Protein AF-A0A0C2ZLC9-F1 (afdb_monomer)

Radius of gyration: 12.89 Å; Cα contacts (8 Å, |Δi|>4): 47; chains: 1; bounding box: 34×22×32 Å

Mean predicted aligned error: 7.79 Å

pLDDT: mean 75.21, std 10.72, range [47.78, 90.75]

Organism: NCBI:txid1036808

Foldseek 3Di:
DDPVLVVDDLVVLVVVVLVVLVVQVVVVDCSQVVVQVVQQPDPDPDPHQADRPPDRVSVVPPDDSSNSSNVSD

Secondary structure (DSSP, 8-state):
---TTTTS-HHHHHHHHHHHHHHHHHT-STHHHHHHHHHHHSPPPTTTTS----S-STT-TT--HHHHHHTT-

Sequence (73 aa):
VVDLLHEFELGVWKAVFIHLLRMLDSLKGDQLTELDRRYRSVPTFGHSTIHQFCKNVSELKWMAAHDFEDLLQ

Solvent-accessible surface area (backbone atoms only — not comparable to full-atom values): 4564 Å² total; per-residue (Å²): 129,88,57,70,75,75,71,48,55,68,68,58,51,52,53,52,53,54,50,52,52,52,55,41,58,71,65,75,59,69,52,52,60,52,50,27,51,50,49,48,65,45,72,62,45,71,102,82,69,34,78,64,41,87,59,59,62,80,69,64,70,90,66,51,75,65,56,58,52,49,74,72,109

Structure (mmCIF, N/CA/C/O backbone):
data_AF-A0A0C2ZLC9-F1
#
_entry.id   AF-A0A0C2ZLC9-F1
#
loop_
_atom_site.group_PDB
_atom_site.id
_atom_site.type_symbol
_atom_site.label_atom_id
_atom_site.label_alt_id
_atom_site.label_comp_id
_atom_site.label_asym_id
_atom_site.label_entity_id
_atom_site.label_seq_id
_atom_site.pdbx_PDB_ins_code
_atom_site.Cartn_x
_atom_site.Cartn_y
_atom_site.Cartn_z
_atom_site.occupancy
_atom_site.B_iso_or_equiv
_atom_site.auth_seq_id
_atom_site.auth_comp_id
_atom_site.auth_asym_id
_atom_site.auth_atom_id
_atom_site.pdbx_PDB_model_num
ATOM 1 N N . VAL A 1 1 ? 10.209 -15.395 -21.404 1.00 58.97 1 VAL A N 1
ATOM 2 C CA . VAL A 1 1 ? 8.760 -15.452 -21.109 1.00 58.97 1 VAL A CA 1
ATOM 3 C C . VAL A 1 1 ? 8.318 -14.010 -20.955 1.00 58.97 1 VAL A C 1
ATOM 5 O O . VAL A 1 1 ? 9.114 -13.240 -20.434 1.00 58.97 1 VAL A O 1
ATOM 8 N N . VAL A 1 2 ? 7.178 -13.611 -21.513 1.00 47.78 2 VAL A N 1
ATOM 9 C CA . VAL A 1 2 ? 6.667 -12.250 -21.300 1.00 47.78 2 VAL A CA 1
ATOM 10 C C . VAL A 1 2 ? 6.222 -12.147 -19.845 1.00 47.78 2 VAL A C 1
ATOM 12 O O . VAL A 1 2 ? 5.444 -12.982 -19.383 1.00 47.78 2 VAL A O 1
ATOM 15 N N . ASP A 1 3 ? 6.771 -11.171 -19.132 1.00 62.34 3 ASP A N 1
ATOM 16 C CA . ASP A 1 3 ? 6.438 -10.907 -17.741 1.00 62.34 3 ASP A CA 1
ATOM 17 C C . ASP A 1 3 ? 5.221 -9.977 -17.719 1.00 62.34 3 ASP A C 1
ATOM 19 O O . ASP A 1 3 ? 5.344 -8.755 -17.773 1.00 62.34 3 ASP A O 1
ATOM 23 N N . LEU A 1 4 ? 4.021 -10.571 -17.728 1.00 60.81 4 LEU A N 1
ATOM 24 C CA . LEU A 1 4 ? 2.755 -9.823 -17.734 1.00 60.81 4 LEU A CA 1
ATOM 25 C C . LEU A 1 4 ? 2.635 -8.858 -16.542 1.00 60.81 4 LEU A C 1
ATOM 27 O O . LEU A 1 4 ? 1.892 -7.883 -16.624 1.00 60.81 4 LEU A O 1
ATOM 31 N N . LEU A 1 5 ? 3.345 -9.139 -15.442 1.00 61.25 5 LEU A N 1
ATOM 32 C CA . LEU A 1 5 ? 3.387 -8.285 -14.256 1.00 61.25 5 LEU A CA 1
ATOM 33 C C . LEU A 1 5 ? 4.258 -7.040 -14.497 1.00 61.25 5 LEU A C 1
ATOM 35 O O . LEU A 1 5 ? 3.886 -5.960 -14.052 1.00 61.25 5 LEU A O 1
ATOM 39 N N . HIS A 1 6 ? 5.347 -7.151 -15.268 1.00 64.81 6 HIS A N 1
ATOM 40 C CA . HIS A 1 6 ? 6.191 -6.011 -15.655 1.00 64.81 6 HIS A CA 1
ATOM 41 C C . HIS A 1 6 ? 5.573 -5.140 -16.762 1.00 64.81 6 HIS A C 1
ATOM 43 O O . HIS A 1 6 ? 5.834 -3.943 -16.836 1.00 64.81 6 HIS A O 1
ATOM 49 N N . GLU A 1 7 ? 4.743 -5.719 -17.635 1.00 66.81 7 GLU A N 1
ATOM 50 C CA . GLU A 1 7 ? 4.030 -4.965 -18.679 1.00 66.81 7 GLU A CA 1
ATOM 51 C C . GLU A 1 7 ? 2.836 -4.158 -18.144 1.00 66.81 7 GLU A C 1
ATOM 53 O O . GLU A 1 7 ? 2.241 -3.363 -18.876 1.00 66.81 7 GLU A O 1
ATOM 58 N N . PHE A 1 8 ? 2.465 -4.344 -16.876 1.00 69.62 8 PHE A N 1
ATOM 59 C CA . PHE A 1 8 ? 1.366 -3.606 -16.275 1.00 69.62 8 PHE A CA 1
ATOM 60 C C . PHE A 1 8 ? 1.800 -2.171 -15.952 1.00 69.62 8 PHE A C 1
ATOM 62 O O . PHE A 1 8 ? 2.752 -1.947 -15.206 1.00 69.62 8 PHE A O 1
ATOM 69 N N . GLU A 1 9 ? 1.091 -1.168 -16.483 1.00 80.62 9 GLU A N 1
ATOM 70 C CA . GLU A 1 9 ? 1.414 0.229 -16.189 1.00 80.62 9 GLU A CA 1
ATOM 71 C C . GLU A 1 9 ? 1.331 0.491 -14.677 1.00 80.62 9 GLU A C 1
ATOM 73 O O . GLU A 1 9 ? 0.279 0.333 -14.050 1.00 80.62 9 GLU A O 1
ATOM 78 N N . LEU A 1 10 ? 2.434 0.965 -14.094 1.00 75.25 10 LEU A N 1
ATOM 79 C CA . LEU A 1 10 ? 2.578 1.209 -12.654 1.00 75.25 10 LEU A CA 1
ATOM 80 C C . LEU A 1 10 ? 1.480 2.140 -12.103 1.00 75.25 10 LEU A C 1
ATOM 82 O O . LEU A 1 10 ? 1.011 1.985 -10.974 1.00 75.25 10 LEU A O 1
ATOM 86 N N . GLY A 1 11 ? 1.003 3.079 -12.927 1.00 79.38 11 GLY A N 1
ATOM 87 C CA . GLY A 1 11 ? -0.133 3.946 -12.604 1.00 79.38 11 GLY A CA 1
ATOM 88 C C . GLY A 1 11 ? -1.472 3.205 -12.507 1.00 79.38 11 GLY A C 1
ATOM 89 O O . GLY A 1 11 ? -2.258 3.485 -11.597 1.00 79.38 11 GLY A O 1
ATOM 90 N N . VAL A 1 12 ? -1.719 2.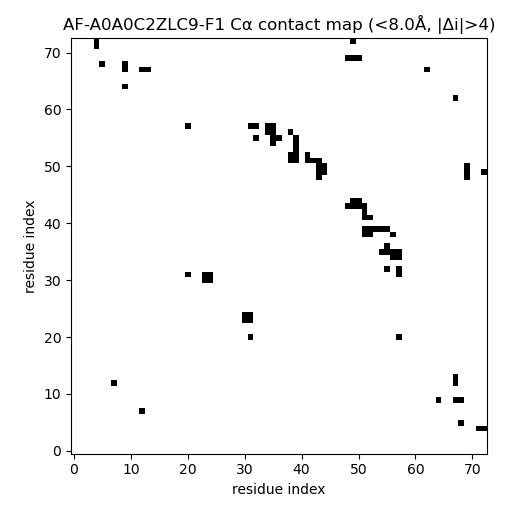239 -13.396 1.00 85.06 12 VAL A N 1
ATOM 91 C CA . VAL A 1 12 ? -2.928 1.401 -13.379 1.00 85.06 12 VAL A CA 1
ATOM 92 C C . VAL A 1 12 ? -2.885 0.469 -12.176 1.00 85.06 12 VAL A C 1
ATOM 94 O O . VAL A 1 12 ? -3.863 0.401 -11.431 1.00 85.06 12 VAL A O 1
ATOM 97 N N . TRP A 1 13 ? -1.742 -0.175 -11.921 1.00 83.06 13 TRP A N 1
ATOM 98 C CA . TRP A 1 13 ? -1.567 -1.016 -10.736 1.00 83.06 13 TRP A CA 1
ATOM 99 C C . TRP A 1 13 ? -1.826 -0.236 -9.448 1.00 83.06 13 TRP A C 1
ATOM 101 O O . TRP A 1 13 ? -2.645 -0.647 -8.628 1.00 83.06 13 TRP A O 1
ATOM 111 N N . LYS A 1 14 ? -1.222 0.947 -9.300 1.00 82.81 14 LYS A N 1
ATOM 112 C CA . LYS A 1 14 ? -1.440 1.805 -8.132 1.00 82.81 14 LYS A CA 1
ATOM 113 C C . LYS A 1 14 ? -2.920 2.144 -7.933 1.00 82.81 14 LYS A C 1
ATOM 115 O O . LYS A 1 14 ? -3.408 2.098 -6.805 1.00 82.81 14 LYS A O 1
ATOM 120 N N . ALA A 1 15 ? -3.644 2.473 -9.003 1.00 86.62 15 ALA A N 1
ATOM 121 C CA . ALA A 1 15 ? -5.076 2.765 -8.930 1.00 86.62 15 ALA A CA 1
ATOM 122 C C . ALA A 1 15 ? -5.898 1.542 -8.489 1.00 86.62 15 ALA A C 1
ATOM 124 O O . ALA A 1 15 ? -6.764 1.668 -7.619 1.00 86.62 15 ALA A O 1
ATOM 125 N N . VAL A 1 16 ? -5.600 0.363 -9.043 1.00 88.38 16 VAL A N 1
ATOM 126 C CA . VAL A 1 16 ? -6.248 -0.903 -8.667 1.00 88.38 16 VAL A CA 1
ATOM 127 C C . VAL A 1 16 ? -5.952 -1.246 -7.209 1.00 88.38 16 VAL A C 1
ATOM 129 O O . VAL A 1 16 ? -6.875 -1.525 -6.447 1.00 88.38 16 VAL A O 1
ATOM 132 N N . PHE A 1 17 ? -4.695 -1.149 -6.782 1.00 86.56 17 PHE A N 1
ATOM 133 C CA . PHE A 1 17 ? -4.281 -1.459 -5.418 1.00 86.56 17 PHE A CA 1
ATOM 134 C C . PHE A 1 17 ? -4.970 -0.558 -4.383 1.00 86.56 17 PHE A C 1
ATOM 136 O O . PHE A 1 17 ? -5.538 -1.043 -3.404 1.00 86.56 17 PHE A O 1
ATOM 143 N N . ILE A 1 18 ? -5.027 0.754 -4.638 1.00 88.31 18 ILE A N 1
ATOM 144 C CA . ILE A 1 18 ? -5.772 1.701 -3.792 1.00 88.31 18 ILE A CA 1
ATOM 145 C C . ILE A 1 18 ? -7.258 1.333 -3.737 1.00 88.31 18 ILE A C 1
ATOM 147 O O . ILE A 1 18 ? -7.887 1.433 -2.683 1.00 88.31 18 ILE A O 1
ATOM 151 N N . HIS A 1 19 ? -7.839 0.920 -4.863 1.00 90.75 19 HIS A N 1
ATOM 152 C CA . HIS A 1 19 ? -9.238 0.513 -4.903 1.00 90.75 19 HIS A CA 1
ATOM 153 C C . HIS A 1 19 ? -9.495 -0.724 -4.031 1.00 90.75 19 HIS A C 1
ATOM 155 O O . HIS A 1 19 ? -10.441 -0.718 -3.242 1.00 90.75 19 HIS A O 1
ATOM 161 N N . LEU A 1 20 ? -8.617 -1.730 -4.090 1.00 89.19 20 LEU A N 1
ATOM 162 C CA . LEU A 1 20 ? -8.689 -2.926 -3.246 1.00 89.19 20 LEU A CA 1
ATOM 163 C C . LEU A 1 20 ? -8.586 -2.582 -1.755 1.00 89.19 20 LEU A C 1
ATOM 165 O O . LEU A 1 20 ? -9.391 -3.072 -0.964 1.00 89.19 20 LEU A O 1
ATOM 169 N N . LEU A 1 21 ? -7.671 -1.688 -1.368 1.00 88.44 21 LEU A N 1
ATOM 170 C CA . LEU A 1 21 ? -7.572 -1.218 0.019 1.00 88.44 21 LEU A CA 1
ATOM 171 C C . LEU A 1 21 ? -8.871 -0.558 0.497 1.00 88.44 21 LEU A C 1
ATO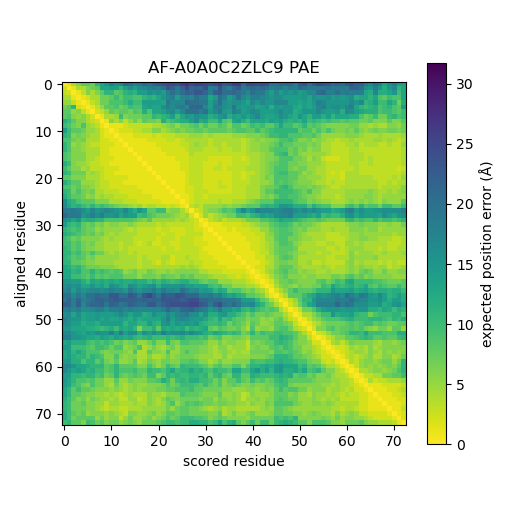M 173 O O . LEU A 1 21 ? -9.333 -0.839 1.599 1.00 88.44 21 LEU A O 1
ATOM 177 N N . ARG A 1 22 ? -9.512 0.267 -0.340 1.00 89.12 22 ARG A N 1
ATOM 178 C CA . ARG A 1 22 ? -10.801 0.903 -0.007 1.00 89.12 22 ARG A CA 1
ATOM 179 C C . ARG A 1 22 ? -11.939 -0.110 0.104 1.00 89.12 22 ARG A C 1
ATOM 181 O O . ARG A 1 22 ? -12.820 0.060 0.943 1.00 89.12 22 ARG A O 1
ATOM 188 N N . MET A 1 23 ? -11.930 -1.161 -0.716 1.00 90.12 23 MET A N 1
ATOM 189 C CA . MET A 1 23 ? -12.883 -2.264 -0.574 1.00 90.12 23 MET A CA 1
ATOM 190 C C . MET A 1 23 ? -12.683 -2.991 0.758 1.00 90.12 23 MET A C 1
ATOM 192 O O . MET A 1 23 ? -13.661 -3.229 1.461 1.00 90.12 23 MET A O 1
ATOM 196 N N . LEU A 1 24 ? -11.439 -3.288 1.142 1.00 86.94 24 LEU A N 1
ATOM 197 C CA . LEU A 1 24 ? -11.132 -3.930 2.425 1.00 86.94 24 LEU A CA 1
ATOM 198 C C . LEU A 1 24 ? -11.531 -3.057 3.622 1.00 86.94 24 LEU A C 1
ATOM 200 O O . LEU A 1 24 ? -12.139 -3.565 4.561 1.00 86.94 24 LEU A O 1
ATOM 204 N N . ASP A 1 25 ? -11.265 -1.752 3.558 1.00 87.19 25 ASP A N 1
ATOM 205 C CA . ASP A 1 25 ? -11.692 -0.776 4.569 1.00 87.19 25 ASP A CA 1
ATOM 206 C C . ASP A 1 25 ? -13.225 -0.745 4.727 1.00 87.19 25 ASP A C 1
ATOM 208 O O . ASP A 1 25 ? -13.763 -0.746 5.838 1.00 87.19 25 ASP A O 1
ATOM 212 N N . SER A 1 26 ? -13.956 -0.829 3.609 1.00 89.69 26 SER A N 1
ATOM 213 C CA . SER A 1 26 ? -15.425 -0.805 3.613 1.00 89.69 26 SER A CA 1
ATOM 214 C C . SER A 1 26 ? -16.073 -1.992 4.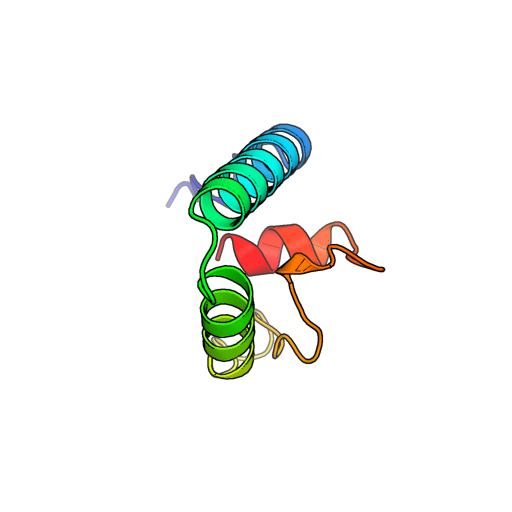337 1.00 89.69 26 SER A C 1
ATOM 216 O O . SER A 1 26 ? -17.227 -1.895 4.760 1.00 89.69 26 SER A O 1
ATOM 218 N N . LEU A 1 27 ? -15.335 -3.091 4.536 1.00 86.12 27 LEU A N 1
ATOM 219 C CA . LEU A 1 27 ? -15.816 -4.291 5.224 1.00 86.12 27 LEU A CA 1
ATOM 220 C C . LEU A 1 27 ? -15.877 -4.133 6.759 1.00 86.12 27 LEU A C 1
ATOM 222 O O . LEU A 1 27 ? -16.285 -5.078 7.431 1.00 86.12 27 LEU A O 1
ATOM 226 N N . LYS A 1 28 ? -15.526 -2.957 7.318 1.00 68.69 28 LYS A N 1
ATOM 227 C CA . LYS A 1 28 ? -15.605 -2.611 8.758 1.00 68.69 28 LYS A CA 1
ATOM 228 C C . LYS A 1 28 ? -15.054 -3.709 9.682 1.00 68.69 28 LYS A C 1
ATOM 230 O O . LYS A 1 28 ? -15.703 -4.114 10.647 1.00 68.69 28 LYS A O 1
ATOM 235 N N . GLY A 1 29 ? -13.851 -4.188 9.383 1.00 76.94 29 GLY A N 1
ATOM 236 C CA . GLY A 1 29 ? -13.167 -5.219 10.160 1.00 76.94 29 GLY A CA 1
ATOM 237 C C . GLY A 1 29 ? -11.653 -5.047 10.133 1.00 76.94 29 GLY A C 1
ATOM 238 O O . GLY A 1 29 ? -11.134 -4.088 9.573 1.00 76.94 29 GLY A O 1
ATOM 239 N N . ASP A 1 30 ? -10.939 -6.014 10.700 1.00 83.44 30 ASP A N 1
ATOM 240 C CA . ASP A 1 30 ? -9.478 -5.965 10.864 1.00 83.44 30 ASP A CA 1
ATOM 241 C C . ASP A 1 30 ? -8.699 -6.418 9.606 1.00 83.44 30 ASP A C 1
ATOM 243 O O . ASP A 1 30 ? -7.559 -6.875 9.665 1.00 83.44 30 ASP A O 1
ATOM 247 N N . GLN A 1 31 ? -9.345 -6.334 8.437 1.00 85.50 31 GLN A N 1
ATOM 248 C CA . GLN A 1 31 ? -8.828 -6.854 7.167 1.00 85.50 31 GLN A CA 1
ATOM 249 C C . GLN A 1 31 ? -7.561 -6.115 6.712 1.00 85.50 31 GLN A C 1
ATOM 251 O O . GLN A 1 31 ? -6.660 -6.738 6.158 1.00 85.50 31 GLN A O 1
ATOM 256 N N . LEU A 1 32 ? -7.472 -4.803 6.963 1.00 85.25 32 LEU A N 1
ATOM 257 C CA . LEU A 1 32 ? -6.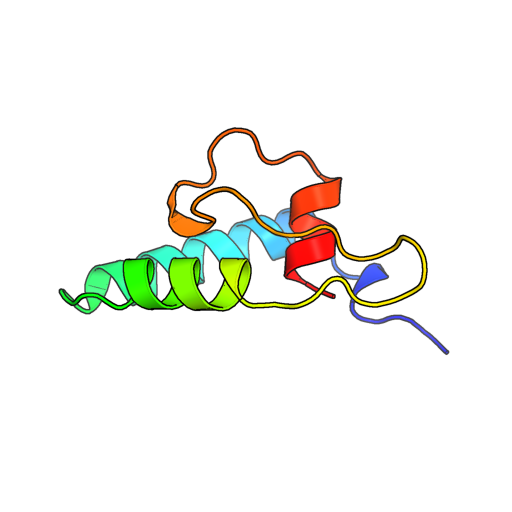279 -4.011 6.644 1.00 85.25 32 LEU A CA 1
ATOM 258 C C . LEU A 1 32 ? -5.085 -4.403 7.523 1.00 85.25 32 LEU A C 1
ATOM 260 O O . LEU A 1 32 ? -3.985 -4.586 7.012 1.00 85.25 32 LEU A O 1
ATOM 264 N N . THR A 1 33 ? -5.301 -4.620 8.820 1.00 85.44 33 THR A N 1
ATOM 265 C CA . THR A 1 33 ? -4.240 -5.064 9.734 1.00 85.44 33 THR A CA 1
ATOM 266 C C . THR A 1 33 ? -3.760 -6.470 9.393 1.00 85.44 33 THR A C 1
ATOM 268 O O . THR A 1 33 ? -2.564 -6.752 9.440 1.00 85.44 33 THR A O 1
ATOM 271 N N . GLU A 1 34 ? -4.675 -7.367 9.022 1.00 86.06 34 GLU A N 1
ATOM 272 C CA . GLU A 1 34 ? -4.325 -8.713 8.570 1.00 86.06 34 GLU A CA 1
ATOM 273 C C . GLU A 1 34 ? -3.562 -8.678 7.235 1.00 86.06 34 GLU A C 1
ATOM 275 O O . GLU A 1 34 ? -2.601 -9.429 7.058 1.00 86.06 34 GLU A O 1
ATOM 280 N N . LEU A 1 35 ? -3.920 -7.769 6.321 1.00 86.06 35 LEU A N 1
ATOM 281 C CA . LEU A 1 35 ? -3.158 -7.511 5.097 1.00 86.06 35 LEU A CA 1
ATOM 282 C C . LEU A 1 35 ? -1.722 -7.073 5.428 1.00 86.06 35 LEU A C 1
ATOM 284 O O . LEU A 1 35 ? -0.767 -7.677 4.938 1.00 86.06 35 LEU A O 1
ATOM 288 N N . ASP A 1 36 ? -1.560 -6.084 6.307 1.00 85.31 36 ASP A N 1
ATOM 289 C CA . ASP A 1 36 ? -0.247 -5.584 6.733 1.00 85.31 36 ASP A CA 1
ATOM 290 C C . ASP A 1 36 ? 0.586 -6.669 7.423 1.00 85.31 36 ASP A C 1
ATOM 292 O O . ASP A 1 36 ? 1.793 -6.791 7.196 1.00 85.31 36 ASP A O 1
ATOM 296 N N . ARG A 1 37 ? -0.056 -7.504 8.247 1.00 84.81 37 ARG A N 1
ATOM 297 C CA . ARG A 1 37 ? 0.586 -8.652 8.894 1.00 84.81 37 ARG A CA 1
ATOM 298 C C . ARG A 1 37 ? 1.097 -9.654 7.864 1.00 84.81 37 ARG A C 1
ATOM 300 O O . ARG A 1 37 ? 2.210 -10.157 8.021 1.00 84.81 37 ARG A O 1
ATOM 307 N N . ARG A 1 38 ? 0.309 -9.943 6.828 1.00 84.12 38 ARG A N 1
ATOM 308 C CA . ARG A 1 38 ? 0.691 -10.883 5.768 1.00 84.12 38 ARG A CA 1
ATOM 309 C C . ARG A 1 38 ? 1.887 -10.371 4.987 1.00 84.12 38 ARG A C 1
ATOM 311 O O . ARG A 1 38 ? 2.868 -11.104 4.919 1.00 84.12 38 ARG A O 1
ATOM 318 N N . TYR A 1 39 ? 1.863 -9.124 4.515 1.00 81.00 39 TYR A N 1
ATOM 319 C CA . TYR A 1 39 ? 2.993 -8.525 3.790 1.00 81.00 39 TYR A CA 1
ATOM 320 C C . TYR A 1 39 ? 4.278 -8.477 4.626 1.00 81.00 39 TYR A C 1
ATOM 322 O O . TYR A 1 39 ? 5.348 -8.800 4.120 1.00 81.00 39 TYR A O 1
ATOM 330 N N . ARG A 1 40 ? 4.190 -8.195 5.933 1.00 80.69 40 ARG A N 1
ATOM 331 C CA . ARG A 1 40 ? 5.345 -8.281 6.852 1.00 80.69 40 ARG A CA 1
ATOM 332 C C . ARG A 1 40 ? 5.911 -9.689 7.015 1.00 80.69 40 ARG A C 1
ATOM 334 O O . ARG A 1 40 ? 7.088 -9.839 7.343 1.00 80.69 40 ARG A O 1
ATOM 341 N N . SER A 1 41 ? 5.058 -10.701 6.866 1.00 79.81 41 SER A N 1
ATOM 342 C CA . SER A 1 41 ? 5.424 -12.112 7.009 1.00 79.81 41 SER A CA 1
ATOM 343 C C . SER A 1 41 ? 5.941 -12.743 5.719 1.00 79.81 41 SER A C 1
ATOM 345 O O . SER A 1 41 ? 6.451 -13.861 5.777 1.00 79.81 41 SER A O 1
ATOM 347 N N . VAL A 1 42 ? 5.817 -12.054 4.576 1.00 78.06 42 VAL A N 1
ATOM 348 C CA . VAL A 1 42 ? 6.363 -12.534 3.304 1.00 78.06 42 VAL A CA 1
ATOM 349 C C . VAL A 1 42 ? 7.889 -12.583 3.439 1.00 78.06 42 VAL A C 1
ATOM 351 O O . VAL A 1 42 ? 8.513 -11.548 3.691 1.00 78.06 42 VAL A O 1
ATOM 354 N N . PRO A 1 43 ? 8.510 -13.772 3.334 1.00 68.38 43 PRO A N 1
ATOM 355 C CA . PRO A 1 43 ? 9.958 -13.875 3.345 1.00 68.38 43 PRO A CA 1
ATOM 356 C C . PRO A 1 43 ?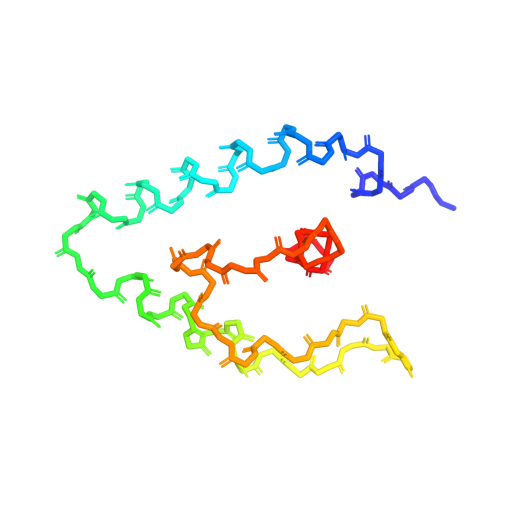 10.516 -13.233 2.073 1.00 68.38 43 PRO A C 1
ATOM 358 O O . PRO A 1 43 ? 9.911 -13.330 1.008 1.00 68.38 43 PRO A O 1
ATOM 361 N N . THR A 1 44 ? 11.691 -12.616 2.174 1.00 68.62 44 THR A N 1
ATOM 362 C CA . THR A 1 44 ? 12.415 -12.088 1.010 1.00 68.62 44 THR A CA 1
ATOM 363 C C . THR A 1 44 ? 12.555 -13.175 -0.059 1.00 68.62 44 THR A C 1
ATOM 365 O O . THR A 1 44 ? 13.108 -14.243 0.227 1.00 68.62 44 THR A O 1
ATOM 368 N N . PHE A 1 45 ? 12.052 -12.925 -1.268 1.00 62.28 45 PHE A N 1
ATOM 369 C CA . PHE A 1 45 ? 12.104 -13.885 -2.371 1.00 62.28 45 PHE A CA 1
ATOM 370 C C . PHE A 1 45 ? 13.197 -13.505 -3.373 1.00 62.28 45 PHE A C 1
ATOM 372 O O . PHE A 1 45 ? 13.328 -12.348 -3.777 1.00 62.28 45 PHE A O 1
ATOM 379 N N . GLY A 1 46 ? 13.978 -14.504 -3.794 1.00 55.91 46 GLY A N 1
ATOM 380 C CA . GLY A 1 46 ? 15.099 -14.310 -4.713 1.00 55.91 46 GLY A CA 1
ATOM 381 C C . GLY A 1 46 ? 16.281 -13.568 -4.079 1.00 55.91 46 GLY A C 1
ATOM 382 O O . GLY A 1 46 ? 16.178 -12.949 -3.026 1.00 55.91 46 GLY A O 1
ATOM 383 N N . HIS A 1 47 ? 17.449 -13.646 -4.716 1.00 53.84 47 HIS A N 1
ATOM 384 C CA . HIS A 1 47 ? 18.718 -13.228 -4.115 1.00 53.84 47 HIS A CA 1
ATOM 385 C C . HIS A 1 47 ? 18.853 -11.715 -3.843 1.00 53.84 47 HIS A C 1
ATOM 387 O O . HIS A 1 47 ? 19.883 -11.333 -3.295 1.00 53.84 47 HIS A O 1
ATOM 393 N N . SER A 1 48 ? 17.880 -10.871 -4.223 1.00 53.28 48 SER A N 1
ATOM 394 C CA . SER A 1 48 ? 17.787 -9.421 -3.926 1.00 53.28 48 SER A CA 1
ATOM 395 C C . SER A 1 48 ? 16.471 -8.769 -4.425 1.00 53.28 48 SER A C 1
ATOM 397 O O . SER A 1 48 ? 16.428 -7.551 -4.533 1.00 53.28 48 SER A O 1
ATOM 399 N N . THR A 1 49 ? 15.439 -9.526 -4.832 1.00 56.88 49 THR A N 1
ATOM 400 C CA . THR A 1 49 ? 14.367 -8.963 -5.690 1.00 56.88 49 THR A CA 1
ATOM 401 C C . THR A 1 49 ? 13.139 -8.483 -4.927 1.00 56.88 49 THR A C 1
ATOM 403 O O . THR A 1 49 ? 12.569 -7.493 -5.340 1.00 56.88 49 THR A O 1
ATOM 406 N N . ILE A 1 50 ? 12.747 -9.138 -3.829 1.00 61.72 50 ILE A N 1
ATOM 407 C CA . ILE A 1 50 ? 11.618 -8.687 -3.000 1.00 61.72 50 ILE A CA 1
ATOM 408 C C . ILE A 1 50 ? 12.139 -8.376 -1.601 1.00 61.72 50 ILE A C 1
ATOM 410 O O . ILE A 1 50 ? 12.579 -9.280 -0.876 1.00 61.72 50 ILE A O 1
ATOM 414 N N . HIS A 1 51 ? 12.115 -7.100 -1.219 1.00 62.88 51 HIS A N 1
ATOM 415 C CA . HIS A 1 51 ? 12.489 -6.682 0.128 1.00 62.88 51 HIS A CA 1
ATOM 416 C C . HIS A 1 51 ? 11.363 -6.932 1.136 1.00 62.88 51 HIS A C 1
ATOM 418 O O . HIS A 1 51 ? 10.179 -6.949 0.816 1.00 62.88 51 HIS A O 1
ATOM 424 N N . GLN A 1 52 ? 11.741 -7.121 2.401 1.00 64.62 52 GLN A N 1
ATOM 425 C CA . GLN A 1 52 ? 10.767 -7.279 3.473 1.00 64.62 52 GLN A CA 1
ATOM 426 C C . GLN A 1 52 ? 9.959 -5.984 3.651 1.00 64.62 52 GLN A C 1
ATOM 428 O O . GLN A 1 52 ? 10.519 -4.924 3.951 1.00 64.62 52 GLN A O 1
ATOM 433 N N . PHE A 1 53 ? 8.632 -6.079 3.555 1.00 66.62 53 PHE A N 1
ATOM 434 C CA . PHE A 1 53 ? 7.727 -4.961 3.820 1.00 66.62 53 PHE A CA 1
ATOM 435 C C . PHE A 1 53 ? 7.688 -4.651 5.324 1.00 66.62 53 PHE A C 1
ATOM 437 O O . PHE A 1 53 ? 6.860 -5.167 6.069 1.00 66.62 53 PHE A O 1
ATOM 444 N N . CYS A 1 54 ? 8.599 -3.807 5.814 1.00 60.94 54 CYS A N 1
ATOM 445 C CA . CYS A 1 54 ? 8.658 -3.441 7.239 1.00 60.94 54 CYS A CA 1
ATOM 446 C C . CYS A 1 54 ? 7.508 -2.514 7.688 1.00 60.94 54 CYS A C 1
ATOM 448 O O . CYS A 1 54 ? 7.197 -2.431 8.880 1.00 60.94 54 CYS A O 1
ATOM 450 N N . LYS A 1 55 ? 6.856 -1.806 6.760 1.00 71.19 55 LYS A N 1
ATOM 451 C CA . LYS A 1 55 ? 5.797 -0.822 7.050 1.00 71.19 55 LYS A CA 1
ATOM 452 C C . LYS A 1 55 ? 4.414 -1.362 6.686 1.00 71.19 55 LYS A C 1
ATOM 454 O O . LYS A 1 55 ? 4.306 -2.296 5.903 1.00 71.19 55 LYS A O 1
ATOM 459 N N . ASN A 1 56 ? 3.373 -0.779 7.283 1.00 75.62 56 ASN A N 1
ATOM 460 C CA . ASN A 1 56 ? 1.997 -1.084 6.897 1.00 75.62 56 ASN A CA 1
ATOM 461 C C . ASN A 1 56 ? 1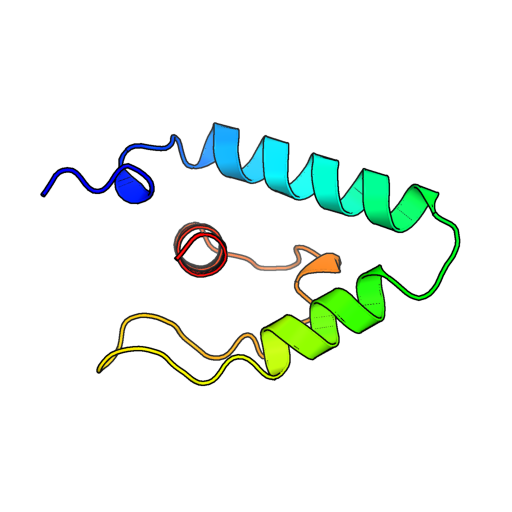.792 -0.628 5.450 1.00 75.62 56 ASN A C 1
ATOM 463 O O . ASN A 1 56 ? 1.947 0.554 5.133 1.00 75.62 56 ASN A O 1
ATOM 467 N N . VAL A 1 57 ? 1.461 -1.570 4.580 1.00 79.19 57 VAL A N 1
ATOM 468 C CA . VAL A 1 57 ? 1.196 -1.320 3.165 1.00 79.19 57 VAL A CA 1
ATOM 469 C C . VAL A 1 57 ? -0.133 -0.577 3.009 1.00 79.19 57 VAL A C 1
ATOM 471 O O . VAL A 1 57 ? -0.270 0.269 2.125 1.00 79.19 57 VAL A O 1
ATOM 474 N N . SER A 1 58 ? -1.082 -0.814 3.918 1.00 77.50 58 SER A N 1
ATOM 475 C CA . SER A 1 58 ? -2.380 -0.135 3.965 1.00 77.50 58 SER A CA 1
ATOM 476 C C . SER A 1 58 ? -2.273 1.391 4.100 1.00 77.50 58 SER A C 1
ATOM 478 O O . SER A 1 58 ? -3.110 2.117 3.566 1.00 77.50 58 SER A O 1
ATOM 480 N N . GLU A 1 59 ? -1.220 1.900 4.752 1.00 80.00 59 GLU A N 1
ATOM 481 C CA . GLU A 1 59 ? -1.001 3.338 4.949 1.00 80.00 59 GLU A CA 1
ATOM 482 C C . GLU A 1 59 ? -0.492 4.044 3.682 1.00 80.00 59 GLU A C 1
ATOM 484 O O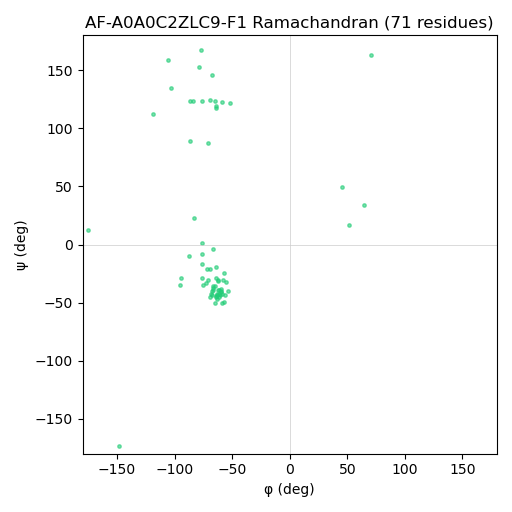 . GLU A 1 59 ? -0.528 5.275 3.612 1.00 80.00 59 GLU A O 1
ATOM 489 N N . LEU A 1 60 ? 0.014 3.291 2.694 1.00 76.31 60 LEU A N 1
ATOM 490 C CA . LEU A 1 60 ? 0.583 3.789 1.430 1.00 76.31 60 LEU A CA 1
ATOM 491 C C . LEU A 1 60 ? 1.664 4.880 1.594 1.00 76.31 60 LEU A C 1
ATOM 493 O O . LEU A 1 60 ? 1.989 5.613 0.654 1.00 76.31 60 LEU A O 1
ATOM 497 N N . LYS A 1 61 ? 2.222 5.027 2.799 1.00 71.25 61 LYS A N 1
ATOM 498 C CA . LYS A 1 61 ? 3.067 6.159 3.177 1.00 71.25 61 LYS A CA 1
ATOM 499 C C . LYS A 1 61 ? 4.518 5.874 2.793 1.00 71.25 61 LYS A C 1
ATOM 501 O O . LYS A 1 61 ? 5.111 4.927 3.301 1.00 71.25 61 LYS A O 1
ATOM 506 N N . TRP A 1 62 ? 5.114 6.755 1.986 1.00 59.03 62 TRP A N 1
ATOM 507 C CA . TRP A 1 62 ? 6.519 6.670 1.548 1.00 59.03 62 TRP A CA 1
ATOM 508 C C . TRP A 1 62 ? 6.859 5.448 0.682 1.00 59.03 62 TRP A C 1
ATOM 510 O O . TRP A 1 62 ? 7.970 4.940 0.784 1.00 59.03 62 TRP A O 1
ATOM 520 N N . MET A 1 63 ? 5.928 4.989 -0.155 1.00 69.62 63 MET A N 1
ATOM 521 C CA . MET A 1 63 ? 6.231 3.967 -1.160 1.00 69.62 63 MET A CA 1
ATOM 522 C C . MET A 1 63 ? 6.812 4.604 -2.423 1.00 69.62 63 MET A C 1
ATOM 524 O O . MET A 1 63 ? 6.197 5.500 -3.016 1.00 69.62 63 MET A O 1
ATOM 528 N N . ALA A 1 64 ? 8.000 4.157 -2.814 1.00 72.75 64 ALA A N 1
ATOM 529 C CA . ALA A 1 64 ? 8.600 4.456 -4.103 1.00 72.75 64 ALA A CA 1
ATOM 530 C C . ALA A 1 64 ? 7.944 3.608 -5.202 1.00 72.75 64 ALA A C 1
ATOM 532 O O . ALA A 1 64 ? 7.222 2.656 -4.923 1.00 72.75 64 ALA A O 1
ATOM 533 N N . ALA A 1 65 ? 8.203 3.949 -6.467 1.00 69.81 65 ALA A N 1
ATOM 534 C CA . ALA A 1 65 ? 7.713 3.164 -7.602 1.00 69.81 65 ALA A CA 1
ATOM 535 C C . ALA A 1 65 ? 8.108 1.680 -7.481 1.00 69.81 65 ALA A C 1
ATOM 537 O O . ALA A 1 65 ? 7.266 0.816 -7.684 1.00 69.81 65 ALA A O 1
ATOM 538 N N . HIS A 1 66 ? 9.336 1.417 -7.029 1.00 71.94 66 HIS A N 1
ATOM 539 C CA . HIS A 1 66 ? 9.846 0.066 -6.820 1.00 71.94 66 HIS A CA 1
ATOM 540 C C . HIS A 1 66 ? 9.066 -0.722 -5.758 1.00 71.94 66 HIS A C 1
ATOM 542 O O . HIS A 1 66 ? 8.744 -1.880 -5.979 1.00 71.94 66 HIS A O 1
ATOM 548 N N . ASP A 1 67 ? 8.655 -0.082 -4.654 1.00 75.38 67 ASP A N 1
ATOM 549 C CA . ASP A 1 67 ? 7.827 -0.748 -3.639 1.00 75.38 67 ASP A CA 1
ATOM 550 C C . ASP A 1 67 ? 6.467 -1.185 -4.215 1.00 75.38 67 ASP A C 1
ATOM 552 O O . ASP A 1 67 ? 5.910 -2.190 -3.789 1.00 75.38 67 ASP A O 1
ATOM 556 N N . PHE A 1 68 ? 5.914 -0.451 -5.193 1.00 73.50 68 PHE A N 1
ATOM 557 C CA . PHE A 1 68 ? 4.678 -0.863 -5.870 1.00 73.50 68 PHE A CA 1
ATOM 558 C C . PHE A 1 68 ? 4.891 -2.051 -6.812 1.00 73.50 68 PHE A C 1
ATOM 560 O O . PHE A 1 68 ? 3.976 -2.860 -6.947 1.00 73.50 68 PHE A O 1
ATOM 567 N N . GLU A 1 69 ? 6.055 -2.156 -7.451 1.00 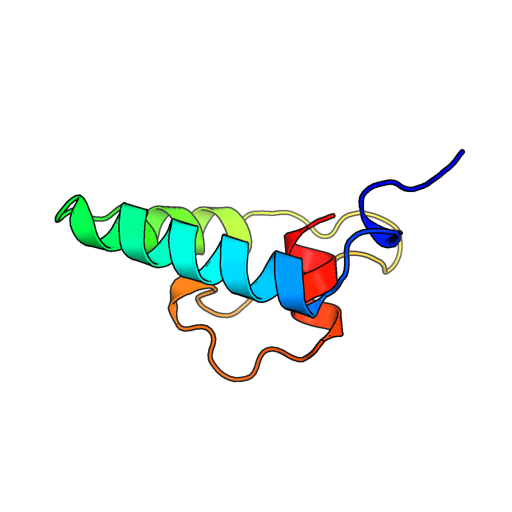75.69 69 GLU A N 1
ATOM 568 C CA . GLU A 1 69 ? 6.423 -3.322 -8.264 1.00 75.69 69 GLU A CA 1
ATOM 569 C C . GLU A 1 69 ? 6.606 -4.559 -7.374 1.00 75.69 69 GLU A C 1
ATOM 571 O O . GLU A 1 69 ? 6.041 -5.610 -7.668 1.00 75.69 69 GLU A O 1
ATOM 576 N N . ASP A 1 70 ? 7.270 -4.403 -6.226 1.00 76.69 70 ASP A N 1
ATOM 577 C CA . ASP A 1 70 ? 7.447 -5.471 -5.236 1.00 76.69 70 ASP A CA 1
ATOM 578 C C . ASP A 1 70 ? 6.111 -5.964 -4.655 1.00 76.69 70 ASP A C 1
ATOM 580 O O . ASP A 1 70 ? 5.994 -7.130 -4.297 1.00 76.69 70 ASP A O 1
ATOM 584 N N . LEU A 1 71 ? 5.083 -5.109 -4.557 1.00 75.75 71 LEU A N 1
ATOM 585 C CA . LEU A 1 71 ? 3.733 -5.528 -4.139 1.00 75.75 71 LEU A CA 1
ATOM 586 C C . LEU A 1 71 ? 3.021 -6.413 -5.169 1.00 75.75 71 LEU A C 1
ATOM 588 O O . LEU A 1 71 ? 2.027 -7.059 -4.829 1.00 75.75 71 LEU A O 1
ATOM 5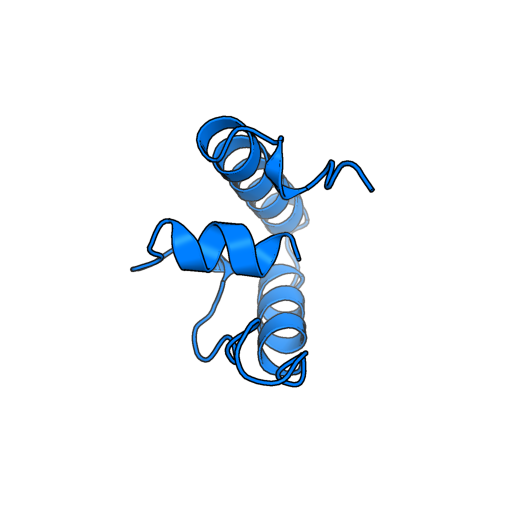92 N N . LEU A 1 72 ? 3.453 -6.365 -6.428 1.00 75.62 72 LEU A N 1
ATOM 593 C CA . LEU A 1 72 ? 2.847 -7.103 -7.530 1.00 75.62 72 LEU A CA 1
ATOM 594 C C . LEU A 1 72 ? 3.548 -8.450 -7.787 1.00 75.62 72 LEU A C 1
ATOM 596 O O . LEU A 1 72 ? 2.896 -9.374 -8.277 1.00 75.62 72 LEU A O 1
ATOM 600 N N . GLN A 1 73 ? 4.847 -8.543 -7.482 1.00 70.56 73 GLN A N 1
ATOM 601 C CA . GLN A 1 73 ? 5.680 -9.743 -7.644 1.00 70.56 73 GLN A CA 1
ATOM 602 C C . GLN A 1 73 ? 5.516 -10.764 -6.511 1.00 70.56 73 GLN A C 1
ATOM 604 O O . GLN A 1 73 ? 5.642 -11.971 -6.824 1.00 70.56 73 GLN A O 1
#